Protein AF-B7PT99-F1 (afdb_monomer_lite)

Radius of gyration: 15.78 Å; chains: 1; bounding box: 31×31×46 Å

Foldseek 3Di:
DDDDPVRQCVQWDDDPVQRWTWRWDQDPNEIFIWTARHPFKTKGFDDPVPQDPVRYTDMDIGTDDDDPDPPPPPD

pLDDT: mean 80.17, std 15.55, range [46.59, 96.81]

Structure (mmCIF, N/CA/C/O backbone):
data_AF-B7PT99-F1
#
_entry.id   AF-B7PT99-F1
#
loop_
_atom_site.group_PDB
_atom_site.id
_atom_site.type_symbol
_atom_site.label_atom_id
_atom_site.label_alt_id
_atom_site.label_comp_id
_atom_site.label_asym_id
_atom_site.label_entity_id
_atom_site.label_seq_id
_atom_site.pdbx_PDB_ins_code
_atom_site.Cartn_x
_atom_site.Cartn_y
_atom_site.Cartn_z
_atom_site.occupancy
_atom_site.B_iso_or_equiv
_atom_site.auth_seq_id
_atom_site.auth_comp_id
_atom_site.auth_asym_id
_atom_site.auth_atom_id
_atom_site.pdbx_PDB_model_num
ATOM 1 N N . PHE A 1 1 ? -20.421 14.797 -9.072 1.00 54.75 1 PHE A N 1
ATOM 2 C CA . PHE A 1 1 ? -19.871 15.451 -7.870 1.00 54.75 1 PHE A CA 1
ATOM 3 C C . PHE A 1 1 ? -18.405 15.744 -8.127 1.00 54.75 1 PHE A C 1
ATOM 5 O O . PHE A 1 1 ? -17.717 14.846 -8.593 1.00 54.75 1 PHE A O 1
ATOM 12 N N . GLN A 1 2 ? -17.950 16.980 -7.923 1.00 59.84 2 GLN A N 1
ATOM 13 C CA . GLN A 1 2 ? -16.537 17.339 -8.050 1.00 59.84 2 GLN A CA 1
ATOM 14 C C . GLN A 1 2 ? -15.980 17.505 -6.637 1.00 59.84 2 GLN A C 1
ATOM 16 O O . GLN A 1 2 ? -16.438 18.371 -5.897 1.00 59.84 2 GLN A O 1
ATOM 21 N N . ILE A 1 3 ? -15.056 16.628 -6.254 1.00 72.88 3 ILE A N 1
ATOM 22 C CA . ILE A 1 3 ? -14.321 16.722 -4.990 1.00 72.88 3 ILE A CA 1
ATOM 23 C C . ILE A 1 3 ? -13.155 17.691 -5.216 1.00 72.88 3 ILE A C 1
ATOM 25 O O . ILE A 1 3 ? -12.527 17.667 -6.278 1.00 72.88 3 ILE A O 1
ATOM 29 N N . SER A 1 4 ? -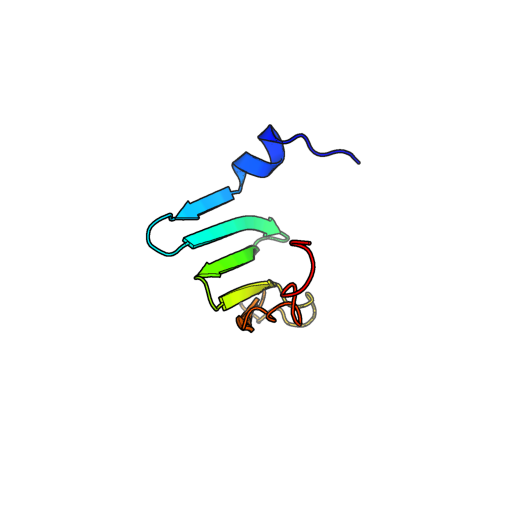12.887 18.582 -4.259 1.00 82.06 4 SER A N 1
ATOM 30 C CA . SER A 1 4 ? -11.757 19.512 -4.376 1.00 82.06 4 SER A CA 1
ATOM 31 C C . SER A 1 4 ? -10.423 18.784 -4.175 1.00 82.06 4 SER A C 1
ATOM 33 O O . SER A 1 4 ? -10.346 17.841 -3.393 1.00 82.06 4 SER A O 1
ATOM 35 N N . GLY A 1 5 ? -9.345 19.242 -4.823 1.00 75.56 5 GLY A N 1
ATOM 36 C CA . GLY A 1 5 ? -8.010 18.652 -4.622 1.00 75.56 5 GLY A CA 1
ATOM 37 C C . GLY A 1 5 ? -7.573 18.662 -3.151 1.00 75.56 5 GLY A C 1
ATOM 38 O O . GLY A 1 5 ? -7.075 17.666 -2.645 1.00 75.56 5 GLY A O 1
ATOM 39 N N . LYS A 1 6 ? -7.897 19.738 -2.422 1.00 81.69 6 LYS A N 1
ATOM 40 C CA . LYS A 1 6 ? -7.674 19.827 -0.969 1.00 81.69 6 LYS A CA 1
ATOM 41 C C . LYS A 1 6 ? -8.416 18.76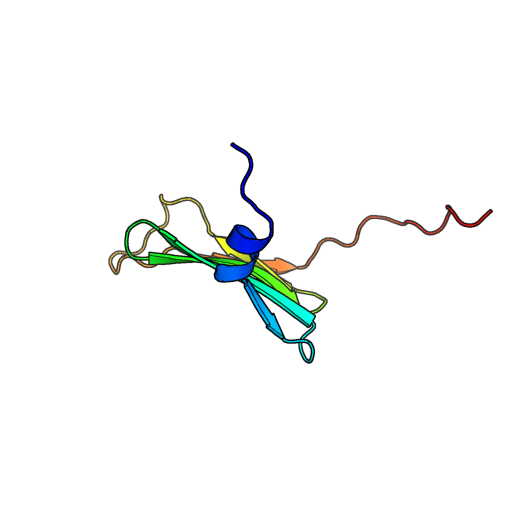1 -0.174 1.00 81.69 6 LYS A C 1
ATOM 43 O O . LYS A 1 6 ? -7.967 18.374 0.893 1.00 81.69 6 LYS A O 1
ATOM 48 N N . GLU A 1 7 ? -9.591 18.360 -0.631 1.00 79.75 7 GLU A N 1
ATOM 49 C CA . GLU A 1 7 ? -10.398 17.350 0.044 1.00 79.75 7 GLU A CA 1
ATOM 50 C C . GLU A 1 7 ? -9.890 15.941 -0.249 1.00 79.75 7 GLU A C 1
ATOM 52 O O . GLU A 1 7 ? -9.900 15.108 0.648 1.00 79.75 7 GLU A O 1
ATOM 57 N N . LEU A 1 8 ? -9.334 15.727 -1.443 1.00 73.00 8 LEU A N 1
ATOM 58 C CA . LEU A 1 8 ? -8.628 14.500 -1.800 1.00 73.00 8 LEU A CA 1
ATOM 59 C C . LEU A 1 8 ? -7.337 14.304 -0.982 1.00 73.00 8 LEU A C 1
ATOM 61 O O . LEU A 1 8 ? -7.036 13.193 -0.557 1.00 73.00 8 LEU A O 1
ATOM 65 N N . GLU A 1 9 ? -6.587 15.378 -0.725 1.00 80.69 9 GLU A N 1
ATOM 66 C CA . GLU A 1 9 ? -5.314 15.321 0.013 1.00 80.69 9 GLU A CA 1
ATOM 67 C C . GLU A 1 9 ? -5.469 14.991 1.505 1.00 80.69 9 GLU A C 1
ATOM 69 O O . GLU A 1 9 ? -4.540 14.453 2.103 1.00 80.69 9 GLU A O 1
ATOM 74 N N . LYS A 1 10 ? -6.628 15.269 2.120 1.00 85.44 10 LYS A N 1
ATOM 75 C CA . LYS A 1 10 ? -6.846 15.043 3.566 1.00 85.44 10 LYS A CA 1
ATOM 76 C C . LYS A 1 10 ? -6.614 13.595 3.995 1.00 85.44 10 LYS A C 1
ATOM 78 O O . LYS A 1 10 ? -6.195 13.357 5.123 1.00 85.44 10 LYS A O 1
ATOM 83 N N . ASN A 1 11 ? -6.889 12.662 3.091 1.00 88.00 11 ASN A N 1
ATOM 84 C CA . ASN A 1 11 ? -6.847 11.225 3.334 1.00 88.00 11 ASN A CA 1
ATOM 85 C C . ASN A 1 11 ? -5.636 10.561 2.659 1.00 88.00 11 ASN A C 1
ATOM 87 O O . ASN A 1 11 ? -5.585 9.336 2.556 1.00 88.00 11 ASN A O 1
ATOM 91 N N . LEU A 1 12 ? -4.684 11.356 2.153 1.00 90.94 12 LEU A N 1
ATOM 92 C CA . LEU A 1 12 ? -3.532 10.863 1.408 1.00 90.94 12 LEU A CA 1
ATOM 93 C C . LEU A 1 12 ? -2.326 10.662 2.333 1.00 90.94 12 LEU A C 1
ATOM 95 O O . LEU A 1 12 ? -1.763 11.611 2.875 1.00 90.94 12 LEU A O 1
ATOM 99 N N . TYR A 1 13 ? -1.885 9.417 2.451 1.00 92.69 13 TYR A N 1
ATOM 100 C CA . TYR A 1 13 ? -0.582 9.058 2.993 1.00 92.69 13 TYR A CA 1
ATOM 101 C C . TYR A 1 13 ? 0.445 8.947 1.861 1.00 92.69 13 TYR A C 1
ATOM 103 O O . TYR A 1 13 ? 0.184 8.317 0.833 1.00 92.69 13 TYR A O 1
ATOM 111 N N . HIS A 1 14 ? 1.628 9.527 2.065 1.00 93.12 14 HIS A N 1
ATOM 112 C CA . HIS A 1 14 ? 2.718 9.502 1.095 1.00 93.12 14 HIS A CA 1
ATOM 113 C C . HIS A 1 14 ? 4.047 9.157 1.764 1.00 93.12 14 HIS A C 1
ATOM 115 O O . HIS A 1 14 ? 4.406 9.748 2.783 1.00 93.12 14 HIS A O 1
ATOM 121 N N . ASP A 1 15 ? 4.787 8.231 1.156 1.00 94.81 15 ASP A N 1
ATOM 122 C CA . ASP A 1 15 ? 6.138 7.866 1.572 1.00 94.81 15 ASP A CA 1
ATOM 123 C C . ASP A 1 15 ? 7.058 7.801 0.352 1.00 94.81 15 ASP A C 1
ATOM 125 O O . ASP A 1 15 ? 6.996 6.876 -0.460 1.00 94.81 15 ASP A O 1
ATOM 129 N N . ILE A 1 16 ? 7.930 8.802 0.236 1.00 91.50 16 ILE A N 1
ATOM 130 C CA . ILE A 1 16 ? 8.881 8.922 -0.870 1.00 91.50 16 ILE A CA 1
ATOM 131 C C . ILE A 1 16 ? 9.929 7.810 -0.879 1.00 91.50 16 ILE A C 1
ATOM 133 O O . ILE A 1 16 ? 10.415 7.464 -1.951 1.00 91.50 16 ILE A O 1
ATOM 137 N N . GLN A 1 17 ? 10.291 7.251 0.282 1.00 94.62 17 GLN A N 1
ATOM 138 C CA . GLN A 1 17 ? 11.349 6.241 0.362 1.00 94.62 17 GLN A CA 1
ATOM 139 C C . GLN A 1 17 ? 10.893 4.926 -0.262 1.00 94.62 17 GLN A C 1
ATOM 141 O O . GLN A 1 17 ? 11.686 4.228 -0.889 1.00 94.62 17 GLN A O 1
ATOM 146 N N . HIS A 1 18 ? 9.605 4.626 -0.121 1.00 91.56 18 HIS A N 1
ATOM 147 C CA . HIS A 1 18 ? 8.989 3.415 -0.643 1.00 91.56 18 HIS A CA 1
ATOM 148 C C . HIS A 1 18 ? 8.173 3.662 -1.916 1.00 91.56 18 HIS A C 1
ATOM 150 O O . HIS A 1 18 ? 7.623 2.714 -2.460 1.00 91.56 18 HIS A O 1
ATOM 156 N N . MET A 1 19 ? 8.126 4.902 -2.426 1.00 93.31 19 MET A N 1
ATOM 157 C CA . MET A 1 19 ? 7.290 5.313 -3.566 1.00 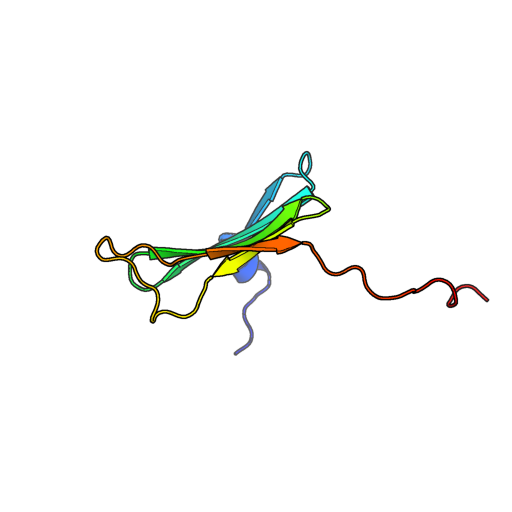93.31 19 MET A CA 1
ATOM 158 C C . MET A 1 19 ? 5.797 5.019 -3.340 1.00 93.31 19 MET A C 1
ATOM 160 O O . MET A 1 19 ? 5.069 4.637 -4.259 1.00 93.31 19 MET A O 1
ATOM 164 N N . SER A 1 20 ? 5.338 5.204 -2.102 1.00 96.19 20 SER A N 1
ATOM 165 C CA . SER A 1 20 ? 3.969 4.908 -1.689 1.00 96.19 20 SER A CA 1
ATOM 166 C C . SER A 1 20 ? 3.066 6.126 -1.820 1.00 96.19 20 SER A C 1
ATOM 168 O O . SER A 1 20 ? 3.431 7.242 -1.438 1.00 96.19 20 SER A O 1
ATOM 170 N N . ALA A 1 21 ? 1.843 5.898 -2.282 1.00 95.69 21 ALA A N 1
ATOM 171 C CA . ALA A 1 21 ? 0.763 6.878 -2.263 1.00 95.69 21 ALA A CA 1
ATOM 172 C C . ALA A 1 21 ? -0.550 6.142 -1.995 1.00 95.69 21 ALA A C 1
ATOM 174 O O . ALA A 1 21 ? -1.004 5.358 -2.833 1.00 95.69 21 ALA A O 1
ATOM 175 N N . LEU A 1 22 ? -1.133 6.368 -0.817 1.00 95.19 22 LEU A N 1
ATOM 176 C CA . LEU A 1 22 ? -2.298 5.640 -0.321 1.00 95.19 22 LEU A CA 1
ATOM 177 C C . LEU A 1 22 ? -3.405 6.606 0.090 1.00 95.19 22 LEU A C 1
ATOM 179 O O . LEU A 1 22 ? -3.182 7.495 0.901 1.00 95.19 22 LEU A O 1
ATOM 183 N N . SER A 1 23 ? -4.608 6.392 -0.429 1.00 93.56 23 SER A N 1
ATOM 184 C CA . SER A 1 23 ? -5.836 6.980 0.100 1.00 93.56 23 SER A CA 1
ATOM 185 C C . SER A 1 23 ? -6.383 6.064 1.193 1.00 93.56 23 SER A C 1
ATOM 187 O O . SER A 1 23 ? -6.511 4.853 0.976 1.00 93.56 23 SER A O 1
ATOM 189 N N . ILE A 1 24 ? -6.652 6.636 2.367 1.00 91.25 24 ILE A N 1
ATOM 190 C CA . ILE A 1 24 ? -7.123 5.924 3.557 1.00 91.25 24 ILE A CA 1
ATOM 191 C C . ILE A 1 24 ? -8.408 6.584 4.051 1.00 91.25 24 ILE A C 1
ATOM 193 O O . ILE A 1 24 ? -8.396 7.742 4.459 1.00 91.25 24 ILE A 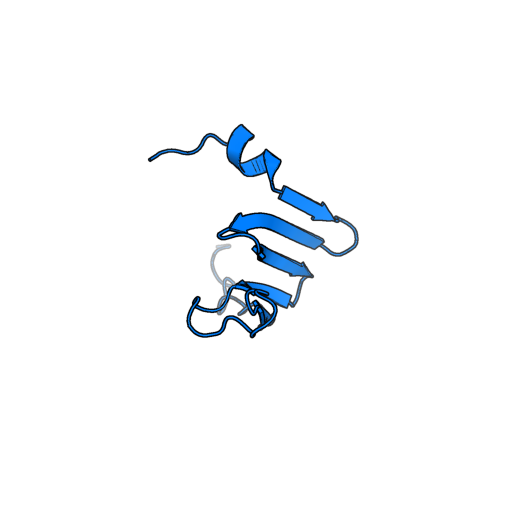O 1
ATOM 197 N N . GLU A 1 25 ? -9.510 5.842 4.033 1.00 88.69 25 GLU A N 1
ATOM 198 C CA . GLU A 1 25 ? -10.838 6.363 4.369 1.00 88.69 25 GLU A CA 1
ATOM 199 C C . GLU A 1 25 ? -11.575 5.409 5.306 1.00 88.69 25 GLU A C 1
ATOM 201 O O . GLU A 1 25 ? -11.483 4.189 5.164 1.00 88.69 25 GLU A O 1
ATOM 206 N N . GLU A 1 26 ? -12.320 5.955 6.264 1.00 86.19 26 GLU A N 1
ATOM 207 C CA . GLU A 1 26 ? -13.227 5.163 7.092 1.00 86.19 26 GLU A CA 1
ATOM 208 C C . GLU A 1 26 ? -14.562 4.987 6.357 1.00 86.19 26 GLU A C 1
ATOM 210 O O . GLU A 1 26 ? -15.220 5.962 5.993 1.00 86.19 26 GLU A O 1
ATOM 215 N N . VAL A 1 27 ? -14.965 3.737 6.131 1.00 82.44 27 VAL A N 1
ATOM 216 C CA . VAL A 1 27 ? -16.211 3.363 5.452 1.00 82.44 27 VAL A CA 1
ATOM 217 C C . VAL A 1 27 ? -16.878 2.241 6.241 1.00 82.44 27 VAL A C 1
ATOM 219 O O . VAL A 1 27 ? -16.273 1.194 6.475 1.00 82.44 27 VAL A O 1
ATOM 222 N N . ASP A 1 28 ? -18.127 2.456 6.659 1.00 78.69 28 ASP A N 1
ATOM 223 C CA . ASP A 1 28 ? -18.938 1.486 7.414 1.00 78.69 28 ASP A CA 1
ATOM 224 C C . ASP A 1 28 ? -18.236 0.929 8.674 1.00 78.69 28 ASP A C 1
ATOM 226 O O . ASP A 1 28 ? -18.342 -0.254 9.013 1.00 78.69 28 ASP A O 1
ATOM 230 N N . GLY A 1 29 ? -17.480 1.789 9.369 1.00 79.12 29 GLY A N 1
ATOM 231 C CA . GLY A 1 29 ? -16.729 1.444 10.583 1.00 79.12 29 GLY A CA 1
ATOM 232 C C . GLY A 1 29 ? -15.482 0.586 10.340 1.00 79.12 29 GLY A C 1
ATOM 233 O O . GLY A 1 29 ? -14.944 0.016 11.287 1.00 79.12 29 GLY A O 1
ATOM 234 N N . GLY A 1 30 ? -15.037 0.454 9.086 1.00 79.19 30 GLY A N 1
ATOM 235 C CA . GLY A 1 30 ? -13.782 -0.192 8.708 1.00 79.19 30 GLY A CA 1
ATOM 236 C C . GLY A 1 30 ? -12.920 0.709 7.823 1.00 79.19 30 GLY A C 1
ATOM 237 O O . GLY A 1 30 ? -13.413 1.618 7.162 1.00 79.19 30 GLY A O 1
ATOM 238 N N . TRP A 1 31 ? -11.616 0.444 7.769 1.00 85.56 31 TRP A N 1
ATOM 239 C CA . TRP A 1 31 ? -10.696 1.216 6.931 1.00 85.56 31 TRP A CA 1
ATOM 240 C C . TRP A 1 31 ? -10.649 0.673 5.504 1.00 85.56 31 TRP A C 1
ATOM 242 O O . TRP A 1 31 ? -10.388 -0.511 5.277 1.00 85.56 31 TRP A O 1
ATOM 252 N N . GLN A 1 32 ? -10.865 1.545 4.525 1.00 89.12 32 GLN A N 1
ATOM 253 C CA . GLN A 1 32 ? -10.531 1.294 3.132 1.00 89.12 32 GLN A CA 1
ATOM 254 C C . GLN A 1 32 ? -9.186 1.930 2.811 1.00 89.12 32 GLN A C 1
ATOM 256 O O . GLN A 1 32 ? -8.909 3.067 3.180 1.00 89.12 32 GLN A O 1
ATOM 261 N N . VAL A 1 33 ? -8.348 1.164 2.117 1.00 92.12 33 VAL A N 1
ATOM 262 C CA . VAL A 1 33 ? -7.005 1.576 1.724 1.00 92.12 33 VAL A CA 1
ATOM 263 C C . VAL A 1 33 ? -6.871 1.283 0.245 1.00 92.12 33 VAL A C 1
ATOM 265 O O . VAL A 1 33 ? -7.129 0.162 -0.202 1.00 92.12 33 VAL A O 1
ATOM 268 N N . ARG A 1 34 ? -6.483 2.293 -0.526 1.00 94.00 34 ARG A N 1
ATOM 269 C CA . ARG A 1 34 ? -6.265 2.165 -1.964 1.00 94.00 34 ARG A CA 1
ATOM 270 C C . ARG A 1 34 ? -5.002 2.898 -2.365 1.00 94.00 34 ARG A C 1
ATOM 272 O O . ARG A 1 34 ? -4.781 4.018 -1.922 1.00 94.00 34 ARG A O 1
ATOM 279 N N . GLY A 1 35 ? -4.231 2.313 -3.272 1.00 95.00 35 GLY A N 1
ATOM 280 C CA . GLY A 1 35 ? -3.145 3.021 -3.939 1.00 95.00 35 GLY A CA 1
ATOM 281 C C . GLY A 1 35 ? -1.933 2.145 -4.195 1.00 95.00 35 GLY A C 1
ATOM 282 O O . GLY A 1 35 ? -2.054 0.932 -4.371 1.00 95.00 35 GLY A O 1
ATOM 283 N N . VAL A 1 36 ? -0.770 2.783 -4.240 1.00 96.19 36 VAL A N 1
ATOM 284 C CA . VAL A 1 36 ? 0.517 2.156 -4.543 1.00 96.19 36 VAL A CA 1
ATOM 285 C C 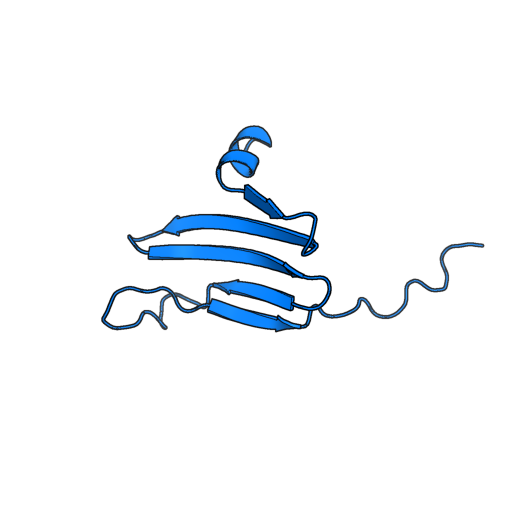. VAL A 1 36 ? 1.311 1.990 -3.251 1.00 96.19 36 VAL A C 1
ATOM 287 O O . VAL A 1 36 ? 1.433 2.935 -2.473 1.00 96.19 36 VAL A O 1
ATOM 290 N N . LEU A 1 37 ? 1.822 0.778 -3.028 1.00 96.00 37 LEU A N 1
ATOM 291 C CA . LEU A 1 37 ? 2.666 0.423 -1.882 1.00 96.00 37 LEU A CA 1
ATOM 292 C C . LEU A 1 37 ? 4.158 0.550 -2.200 1.00 96.00 37 LEU A C 1
ATOM 294 O O . LEU A 1 37 ? 4.949 0.731 -1.285 1.00 96.00 37 LEU A O 1
ATOM 298 N N . ASN A 1 38 ? 4.527 0.352 -3.468 1.00 95.06 38 ASN A N 1
ATOM 299 C CA . ASN A 1 38 ? 5.861 0.574 -4.019 1.00 95.06 38 ASN A CA 1
ATOM 300 C C . ASN A 1 38 ? 5.829 0.471 -5.551 1.00 95.06 38 ASN A C 1
ATOM 302 O O . ASN A 1 38 ? 4.777 0.250 -6.146 1.00 95.06 38 ASN A O 1
ATOM 306 N N . GLU A 1 39 ? 6.993 0.551 -6.195 1.00 91.94 39 GLU A N 1
ATOM 307 C CA . GLU A 1 39 ? 7.163 0.421 -7.653 1.00 91.94 39 GLU A CA 1
ATOM 308 C C . GLU A 1 39 ? 6.598 -0.866 -8.284 1.00 91.94 39 GLU A C 1
ATOM 310 O O . GLU A 1 39 ? 6.487 -0.965 -9.508 1.00 91.94 39 GLU A O 1
ATOM 315 N N . HIS A 1 40 ? 6.244 -1.868 -7.482 1.00 94.88 40 HIS A N 1
ATOM 316 C CA . HIS A 1 40 ? 5.752 -3.154 -7.958 1.00 94.88 40 HIS A CA 1
ATOM 317 C C . HIS A 1 40 ? 4.344 -3.481 -7.486 1.00 94.88 40 HIS A C 1
ATOM 319 O O . HIS A 1 40 ? 3.670 -4.250 -8.162 1.00 94.88 40 HIS A 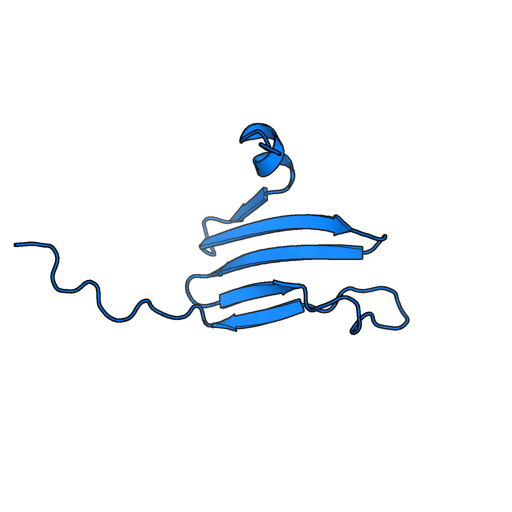O 1
ATOM 325 N N . LEU A 1 41 ? 3.886 -2.931 -6.362 1.00 96.81 41 LEU A N 1
ATOM 326 C CA . LEU A 1 41 ? 2.691 -3.398 -5.669 1.00 96.81 41 LEU A CA 1
ATOM 327 C C . LEU A 1 41 ? 1.645 -2.298 -5.510 1.00 96.81 41 LEU A C 1
ATOM 329 O O . LEU A 1 41 ? 1.942 -1.166 -5.127 1.00 96.81 41 LEU A O 1
ATOM 333 N N . LYS A 1 42 ? 0.386 -2.683 -5.707 1.00 96.75 42 LYS A N 1
ATOM 334 C CA . LYS A 1 42 ? -0.798 -1.882 -5.391 1.00 96.75 42 LYS A CA 1
ATOM 335 C C . LYS A 1 42 ? -1.706 -2.605 -4.404 1.00 96.75 42 LYS A C 1
ATOM 337 O O . LYS A 1 42 ? -1.721 -3.837 -4.364 1.00 96.75 42 LYS A O 1
ATOM 342 N N . ILE A 1 43 ? -2.488 -1.830 -3.660 1.00 95.88 43 ILE A N 1
ATOM 343 C CA . ILE A 1 43 ? -3.531 -2.301 -2.749 1.00 95.88 43 ILE A CA 1
ATOM 344 C C . ILE A 1 43 ? -4.895 -1.738 -3.155 1.00 95.88 43 ILE A C 1
ATOM 346 O O . ILE A 1 43 ? -5.016 -0.570 -3.534 1.00 95.88 43 ILE A O 1
ATOM 350 N N . GLU A 1 44 ? -5.930 -2.568 -3.074 1.00 93.50 44 GLU A N 1
ATOM 351 C CA . GLU A 1 44 ? -7.317 -2.172 -3.317 1.00 93.50 44 GLU A CA 1
ATOM 352 C C . GLU A 1 44 ? -8.289 -2.907 -2.381 1.00 93.50 44 GLU A C 1
ATOM 354 O O . GLU A 1 44 ? -8.046 -4.072 -2.052 1.00 93.50 44 GLU A O 1
ATOM 359 N N . PRO A 1 45 ? -9.393 -2.266 -1.952 1.00 90.31 45 PRO A N 1
ATOM 360 C CA . PRO A 1 45 ? -10.434 -2.941 -1.188 1.00 90.31 45 PRO A CA 1
ATOM 361 C C . PRO A 1 45 ? -11.167 -3.962 -2.069 1.00 90.31 45 PRO A C 1
ATOM 363 O O . PRO A 1 45 ? -11.449 -3.707 -3.244 1.00 90.31 45 PRO A O 1
ATOM 366 N N . LEU A 1 46 ? -11.499 -5.110 -1.487 1.00 86.62 46 LEU A N 1
ATOM 367 C CA . LEU A 1 46 ? -12.369 -6.118 -2.083 1.00 86.62 46 LEU A CA 1
ATOM 368 C C . LEU A 1 46 ? -13.852 -5.768 -1.835 1.00 86.62 46 LEU A C 1
ATOM 370 O O . LEU A 1 46 ? -14.166 -5.064 -0.874 1.00 86.62 46 LEU A O 1
ATOM 374 N N . PRO A 1 47 ? -14.789 -6.252 -2.675 1.00 75.19 47 PRO A N 1
ATOM 375 C CA . PRO A 1 47 ? -16.221 -6.010 -2.489 1.00 75.19 47 PRO A CA 1
ATOM 376 C C . PRO A 1 47 ? -16.743 -6.459 -1.108 1.00 75.19 47 PRO A C 1
ATOM 378 O O . PRO A 1 47 ? -16.359 -7.521 -0.608 1.00 75.19 47 PRO A O 1
ATOM 381 N N . MET A 1 48 ? -17.662 -5.664 -0.533 1.00 60.81 48 MET A N 1
ATOM 382 C CA . MET A 1 48 ? -18.193 -5.750 0.849 1.00 60.81 48 MET A CA 1
ATOM 383 C C . MET A 1 48 ? -18.727 -7.122 1.281 1.00 60.81 48 MET A C 1
ATOM 385 O O . MET A 1 48 ? -18.767 -7.419 2.471 1.00 60.81 48 MET A O 1
ATOM 389 N N . ASN A 1 49 ? -19.094 -7.989 0.342 1.00 59.00 49 ASN A N 1
ATOM 390 C CA . ASN A 1 49 ? -19.548 -9.359 0.594 1.00 59.00 49 ASN A CA 1
ATOM 391 C C . ASN A 1 49 ? -18.450 -10.239 1.237 1.00 59.00 49 ASN A C 1
ATOM 393 O O . ASN A 1 49 ? -18.709 -11.389 1.577 1.00 59.00 49 ASN A O 1
ATOM 397 N N . THR A 1 50 ? -17.231 -9.706 1.364 1.00 54.34 50 THR A N 1
ATOM 398 C CA . THR A 1 50 ? -16.042 -10.368 1.915 1.00 54.34 50 THR A CA 1
ATOM 399 C C . THR A 1 50 ? -15.667 -9.832 3.302 1.00 54.34 50 THR A C 1
ATOM 401 O O . THR A 1 50 ? -14.534 -10.018 3.740 1.00 54.34 50 THR A O 1
ATOM 404 N N . ARG A 1 51 ? -16.575 -9.121 3.990 1.00 59.91 51 ARG A N 1
ATOM 405 C CA . ARG A 1 51 ? -16.327 -8.649 5.358 1.00 59.91 51 ARG A CA 1
ATOM 406 C C . ARG A 1 51 ? -16.158 -9.855 6.279 1.00 59.91 51 ARG A C 1
ATOM 408 O O . ARG A 1 51 ? -17.011 -10.742 6.309 1.00 59.91 51 ARG A O 1
ATOM 415 N N . SER A 1 52 ? -15.062 -9.890 7.018 1.00 61.44 52 SER A N 1
ATOM 416 C CA . SER A 1 52 ? -14.869 -10.858 8.095 1.00 61.44 52 SER A CA 1
ATOM 417 C C . SER A 1 52 ? -15.813 -10.556 9.262 1.00 61.44 52 SER A C 1
ATOM 419 O O . SER A 1 52 ? -16.341 -9.449 9.391 1.00 61.44 52 SER A O 1
ATOM 421 N N . GLU A 1 53 ? -16.031 -11.544 10.134 1.00 58.03 53 GLU A N 1
ATOM 422 C CA . GLU A 1 53 ? -16.900 -11.404 11.315 1.00 58.03 53 GLU A CA 1
ATOM 423 C C . GLU A 1 53 ? -16.477 -10.252 12.248 1.00 58.03 53 GLU A C 1
ATOM 425 O O . GLU A 1 53 ? -17.315 -9.701 12.957 1.00 58.03 53 GLU A O 1
ATOM 430 N N . ASP A 1 54 ? -15.203 -9.847 12.213 1.00 60.91 54 ASP A N 1
ATOM 431 C CA . ASP A 1 54 ? -14.642 -8.731 12.989 1.00 60.91 54 ASP A CA 1
ATOM 432 C C . ASP A 1 54 ? -14.889 -7.341 12.373 1.00 60.91 54 ASP A C 1
ATOM 434 O O . ASP A 1 54 ? -14.568 -6.317 12.975 1.00 60.91 54 ASP A O 1
ATOM 438 N N . GLY A 1 55 ? -15.470 -7.291 11.175 1.00 57.66 55 GLY A N 1
ATOM 439 C CA . GLY A 1 55 ? -15.787 -6.058 10.478 1.00 57.66 55 GLY A CA 1
ATOM 440 C C . GLY A 1 55 ? -14.660 -5.452 9.642 1.00 57.66 55 GLY A C 1
ATOM 441 O O . GLY A 1 55 ? -14.841 -4.357 9.099 1.00 57.66 55 GLY A O 1
ATOM 442 N N . SER A 1 56 ? -13.529 -6.146 9.490 1.00 64.75 56 SER A N 1
ATOM 443 C CA . SER A 1 56 ? -12.472 -5.692 8.591 1.00 64.75 56 SER A CA 1
ATOM 444 C C . SER A 1 56 ? -12.867 -5.883 7.118 1.00 64.75 56 SER A C 1
ATOM 446 O O . SER A 1 56 ? -13.446 -6.890 6.701 1.00 64.75 56 SER A O 1
ATOM 448 N N . ASN A 1 57 ? -12.613 -4.843 6.320 1.00 75.31 57 ASN A N 1
ATOM 449 C CA . ASN A 1 57 ? -12.777 -4.892 4.873 1.00 75.31 57 ASN A CA 1
ATOM 450 C C . ASN A 1 57 ? -11.543 -5.588 4.302 1.00 75.31 57 ASN A C 1
ATOM 452 O O . ASN A 1 57 ? -10.430 -5.152 4.575 1.00 75.31 57 ASN A O 1
ATOM 456 N N . ALA A 1 58 ? -11.722 -6.659 3.532 1.00 84.50 58 ALA A N 1
ATOM 457 C CA . ALA A 1 58 ? -10.593 -7.355 2.931 1.00 84.50 58 ALA A CA 1
ATOM 458 C C . ALA A 1 58 ? -9.943 -6.497 1.831 1.00 84.50 58 ALA A C 1
ATOM 460 O O . ALA A 1 58 ? -10.634 -5.814 1.071 1.00 84.50 58 ALA A O 1
ATOM 461 N N . HIS A 1 59 ? -8.620 -6.583 1.694 1.00 90.88 59 HIS A N 1
ATOM 462 C CA . HIS A 1 59 ? -7.864 -5.915 0.632 1.00 90.88 59 HIS A CA 1
ATOM 463 C C . HIS A 1 59 ? -7.097 -6.931 -0.196 1.00 90.88 59 HIS A C 1
ATOM 465 O O . HIS A 1 59 ? -6.659 -7.973 0.294 1.00 90.88 59 HIS A O 1
ATOM 471 N N . LYS A 1 60 ? -6.884 -6.594 -1.463 1.00 92.06 60 LYS A N 1
ATOM 472 C CA . LYS A 1 60 ? -6.006 -7.334 -2.357 1.00 92.06 60 LYS A CA 1
ATOM 473 C C . LYS A 1 60 ? -4.736 -6.538 -2.589 1.00 92.06 60 LYS A C 1
ATOM 475 O O . LYS A 1 60 ? -4.795 -5.392 -3.025 1.00 92.06 60 LYS A O 1
ATOM 480 N N . VAL A 1 61 ? -3.596 -7.185 -2.366 1.00 96.25 61 VAL A N 1
ATOM 481 C CA . VAL A 1 61 ? -2.295 -6.709 -2.840 1.00 96.25 61 VAL A CA 1
ATOM 482 C C . VAL A 1 61 ? -1.967 -7.428 -4.142 1.00 96.25 61 VAL A C 1
ATOM 484 O O . VAL A 1 61 ? -2.106 -8.647 -4.241 1.00 96.25 61 VAL A O 1
ATOM 487 N N . SER A 1 62 ? -1.584 -6.677 -5.168 1.00 96.19 62 SER A N 1
ATOM 488 C CA . SER A 1 62 ? -1.269 -7.233 -6.486 1.00 96.19 62 SER A CA 1
ATOM 489 C C . SER A 1 62 ? -0.152 -6.462 -7.168 1.00 96.19 62 SER A C 1
ATOM 491 O O . SER A 1 62 ? 0.121 -5.316 -6.813 1.00 96.19 62 SER A O 1
ATOM 493 N N . ASN A 1 63 ? 0.484 -7.096 -8.153 1.00 96.81 63 ASN A N 1
ATOM 494 C CA . ASN A 1 63 ? 1.473 -6.417 -8.974 1.00 96.81 63 ASN A CA 1
ATOM 495 C C . ASN A 1 63 ? 0.815 -5.308 -9.802 1.00 96.81 63 ASN A C 1
ATOM 497 O O . ASN A 1 63 ? -0.306 -5.457 -10.295 1.00 96.81 63 ASN A O 1
ATOM 501 N N . ILE A 1 64 ? 1.534 -4.207 -9.980 1.00 92.19 64 ILE A N 1
ATOM 502 C CA . ILE A 1 64 ? 1.182 -3.180 -10.950 1.00 92.19 64 ILE A CA 1
ATOM 503 C C . ILE A 1 64 ? 1.413 -3.774 -12.338 1.00 92.19 64 ILE A C 1
ATOM 505 O O . ILE A 1 64 ? 2.507 -4.239 -12.665 1.00 92.19 64 ILE A O 1
ATOM 509 N N . GLU A 1 65 ? 0.367 -3.776 -13.157 1.00 86.06 65 GLU A N 1
ATOM 510 C CA . GLU A 1 65 ? 0.492 -4.154 -14.557 1.00 86.06 65 GLU A CA 1
ATOM 511 C C . GLU A 1 65 ? 1.353 -3.103 -15.256 1.00 86.06 65 GLU A C 1
ATOM 513 O O . GLU A 1 65 ? 1.009 -1.919 -15.290 1.00 86.06 65 GLU A O 1
ATOM 518 N N . LYS A 1 66 ? 2.503 -3.523 -15.793 1.00 70.94 66 LYS A N 1
ATOM 519 C CA . LYS A 1 66 ? 3.276 -2.661 -16.685 1.00 70.94 66 LYS A CA 1
ATOM 520 C C . LYS A 1 66 ? 2.404 -2.377 -17.899 1.00 70.94 66 LYS A C 1
ATOM 522 O O . LYS A 1 66 ? 1.929 -3.315 -18.540 1.00 70.94 66 LYS A O 1
ATOM 527 N N . ALA A 1 67 ? 2.210 -1.102 -18.223 1.00 65.50 67 ALA A N 1
ATOM 528 C CA . ALA A 1 67 ? 1.637 -0.749 -19.510 1.00 65.50 67 ALA A CA 1
ATOM 529 C C . ALA A 1 67 ? 2.489 -1.410 -20.601 1.00 65.50 67 ALA A C 1
ATOM 531 O O . ALA A 1 67 ? 3.717 -1.299 -20.584 1.00 65.50 67 ALA A O 1
ATOM 532 N N . ALA A 1 68 ? 1.850 -2.150 -21.504 1.00 57.38 68 ALA A N 1
ATOM 533 C CA . ALA A 1 68 ? 2.544 -2.745 -22.630 1.00 57.38 68 ALA A CA 1
ATOM 534 C C . ALA A 1 68 ? 3.115 -1.611 -23.500 1.00 57.38 68 ALA A C 1
ATOM 536 O O . ALA A 1 68 ? 2.369 -0.930 -24.190 1.00 57.38 68 ALA A O 1
ATOM 537 N N . ASN A 1 69 ? 4.434 -1.420 -23.421 1.00 54.88 69 ASN A N 1
ATOM 538 C CA . ASN A 1 69 ? 5.302 -0.715 -24.366 1.00 54.88 69 ASN A CA 1
ATOM 539 C C . ASN A 1 69 ? 4.854 0.693 -24.815 1.00 54.88 69 ASN A C 1
ATOM 541 O O . ASN A 1 69 ? 4.197 0.846 -25.840 1.00 54.88 69 ASN A O 1
ATOM 545 N N . TYR A 1 70 ? 5.372 1.730 -24.151 1.00 55.44 70 TYR A N 1
ATOM 546 C CA . TYR A 1 70 ? 5.496 3.078 -24.732 1.00 55.44 70 TYR A CA 1
ATOM 547 C C . TYR A 1 70 ? 6.917 3.320 -25.281 1.00 55.44 70 TYR A C 1
ATOM 549 O O . TYR A 1 70 ? 7.505 4.369 -25.050 1.00 55.44 70 TYR A O 1
ATOM 557 N N . GLU A 1 71 ? 7.510 2.347 -25.983 1.00 53.19 71 GLU A N 1
ATOM 558 C CA . GLU A 1 71 ? 8.853 2.508 -26.579 1.00 53.19 71 GLU A CA 1
ATOM 559 C C . GLU A 1 71 ? 8.869 3.265 -27.925 1.00 53.19 71 GLU A C 1
ATOM 561 O O . GLU A 1 71 ? 9.914 3.324 -28.560 1.00 53.19 71 GLU A O 1
ATOM 566 N N . ASN A 1 72 ? 7.765 3.874 -28.383 1.00 53.09 72 ASN A N 1
ATOM 567 C CA . ASN A 1 72 ? 7.697 4.421 -29.752 1.00 53.09 72 ASN A CA 1
ATOM 568 C C . ASN A 1 72 ? 7.232 5.881 -29.910 1.00 53.09 72 ASN A C 1
ATOM 570 O O . ASN A 1 72 ? 6.997 6.278 -31.044 1.00 53.09 72 ASN A O 1
ATOM 574 N N . ASP A 1 73 ? 7.123 6.692 -28.852 1.00 49.84 73 ASP A N 1
ATOM 575 C CA . ASP A 1 73 ? 6.617 8.081 -28.993 1.00 49.84 73 ASP A CA 1
ATOM 576 C C . ASP A 1 73 ? 7.682 9.183 -28.824 1.00 49.84 73 ASP A C 1
ATOM 578 O O . ASP A 1 73 ? 7.372 10.341 -28.554 1.00 49.84 73 ASP A O 1
ATOM 582 N N . TYR A 1 74 ? 8.955 8.838 -29.046 1.00 46.59 74 TYR A N 1
ATOM 583 C CA . TYR A 1 74 ? 10.014 9.813 -29.324 1.00 46.59 74 TYR A CA 1
ATOM 584 C C . TYR A 1 74 ? 10.504 9.626 -30.768 1.00 46.59 74 TYR A C 1
ATOM 586 O O . TYR A 1 74 ? 11.507 8.951 -31.000 1.00 46.59 74 TYR A O 1
ATOM 594 N N . ILE A 1 75 ? 9.779 10.202 -31.735 1.00 51.62 75 ILE A N 1
ATOM 595 C CA . ILE A 1 75 ? 10.263 10.439 -33.107 1.00 51.62 75 ILE A CA 1
ATOM 596 C C . ILE A 1 75 ? 10.178 11.935 -33.399 1.00 51.62 75 ILE A C 1
ATOM 598 O O . ILE A 1 75 ? 9.100 12.515 -33.137 1.00 51.62 75 ILE A O 1
#

Sequence (75 aa):
FQISGKELEKNLYHDIQHMSALSIEEVDGGWQVRGVLNEHLKIEPLPMNTRSEDGSNAHKVSNIEKAANYENDYI

Organism: Ixodes scapularis (NCBI:txid6945)

Secondary structure (DSSP, 8-state):
----HHHHHTTEEEETTTTEEEEEEEETTEEEEEEESSSSEEEEEPPGGG--TT-PPPEEEEEPPPPS--TT---